Protein AF-G9KHD5-F1 (afdb_monomer_lite)

Structure (mmCIF, N/CA/C/O backbone):
data_AF-G9KHD5-F1
#
_entry.id   AF-G9KHD5-F1
#
loop_
_atom_site.group_PDB
_atom_site.id
_atom_site.type_symbol
_atom_site.label_atom_id
_atom_site.label_alt_id
_atom_site.label_comp_id
_atom_site.label_asym_id
_atom_site.label_entity_id
_atom_site.label_seq_id
_atom_site.pdbx_PDB_ins_code
_atom_site.Cartn_x
_atom_site.Cartn_y
_atom_site.Cartn_z
_atom_site.occupancy
_atom_site.B_iso_or_equiv
_atom_site.auth_seq_id
_atom_site.auth_comp_id
_atom_site.auth_asym_id
_atom_site.auth_atom_id
_atom_site.pdbx_PDB_model_num
ATOM 1 N N . GLY A 1 1 ? 10.283 -9.487 -3.270 1.00 96.19 1 GLY A N 1
ATOM 2 C CA . GLY A 1 1 ? 9.634 -10.809 -3.194 1.00 96.19 1 GLY A CA 1
ATOM 3 C C . GLY A 1 1 ? 9.701 -11.518 -4.535 1.00 96.19 1 GLY A C 1
ATOM 4 O O . GLY A 1 1 ? 10.136 -10.894 -5.499 1.00 96.19 1 GLY A O 1
ATOM 5 N N . PRO A 1 2 ? 9.316 -12.800 -4.598 1.00 97.25 2 PRO A N 1
ATOM 6 C CA . PRO A 1 2 ? 9.224 -13.573 -5.840 1.00 97.25 2 PRO A CA 1
ATOM 7 C C . PRO A 1 2 ? 8.321 -12.907 -6.885 1.00 97.25 2 PRO A C 1
ATOM 9 O O . PRO A 1 2 ? 7.327 -12.264 -6.540 1.00 97.25 2 PRO A O 1
ATOM 12 N N . ARG A 1 3 ? 8.645 -13.079 -8.173 1.00 96.44 3 ARG A N 1
ATOM 13 C CA . ARG A 1 3 ? 7.812 -12.572 -9.282 1.00 96.44 3 ARG A CA 1
ATOM 14 C C . ARG A 1 3 ? 6.460 -13.258 -9.398 1.00 96.44 3 ARG A C 1
ATOM 16 O O . ARG A 1 3 ? 5.532 -12.636 -9.889 1.00 96.44 3 ARG A O 1
ATOM 23 N N . GLN A 1 4 ? 6.342 -14.497 -8.939 1.00 96.75 4 GLN A N 1
ATOM 24 C CA . GLN A 1 4 ? 5.117 -15.287 -9.057 1.00 96.75 4 GLN A CA 1
ATOM 25 C C . GLN A 1 4 ? 3.98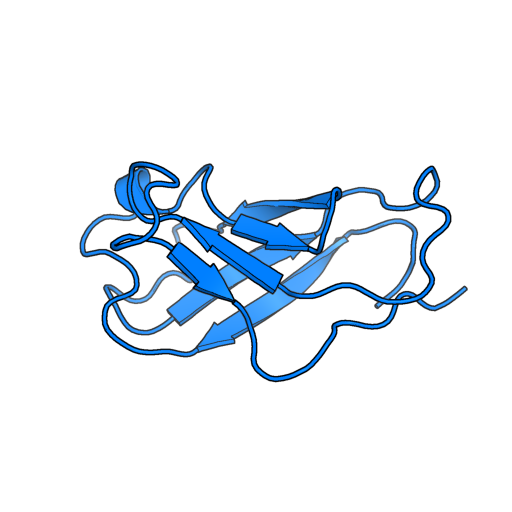9 -14.781 -8.137 1.00 96.75 4 GLN A C 1
ATOM 27 O O . GLN A 1 4 ? 2.860 -15.246 -8.247 1.00 96.75 4 GLN A O 1
ATOM 32 N N . GLY A 1 5 ? 4.274 -13.825 -7.245 1.00 97.12 5 GLY A N 1
ATOM 33 C CA . GLY A 1 5 ? 3.309 -13.305 -6.279 1.00 97.12 5 GLY A CA 1
ATOM 34 C C . GLY A 1 5 ? 3.285 -14.109 -4.979 1.00 97.12 5 GLY A C 1
ATOM 35 O O . GLY A 1 5 ? 4.291 -14.701 -4.582 1.00 97.12 5 GLY A O 1
ATOM 36 N N . GLY A 1 6 ? 2.164 -14.050 -4.260 1.00 97.44 6 GLY A N 1
ATOM 37 C CA . GLY A 1 6 ? 1.946 -14.733 -2.978 1.00 97.44 6 GLY A CA 1
ATOM 38 C C . GLY A 1 6 ? 2.723 -14.135 -1.800 1.00 97.44 6 GLY A C 1
ATOM 39 O O . GLY A 1 6 ? 2.645 -14.620 -0.674 1.00 97.44 6 GLY A O 1
ATOM 40 N N . THR A 1 7 ? 3.493 -13.067 -2.026 1.00 98.12 7 THR A N 1
ATOM 41 C CA . THR A 1 7 ? 4.183 -12.366 -0.939 1.00 98.12 7 THR A CA 1
ATOM 42 C C . THR A 1 7 ? 3.159 -11.609 -0.104 1.00 98.12 7 THR A C 1
ATOM 44 O O . THR A 1 7 ? 2.479 -10.731 -0.637 1.00 98.12 7 THR A O 1
ATOM 47 N N . ARG A 1 8 ? 3.099 -11.884 1.204 1.00 98.31 8 ARG A N 1
ATOM 48 C CA . ARG A 1 8 ? 2.372 -11.035 2.156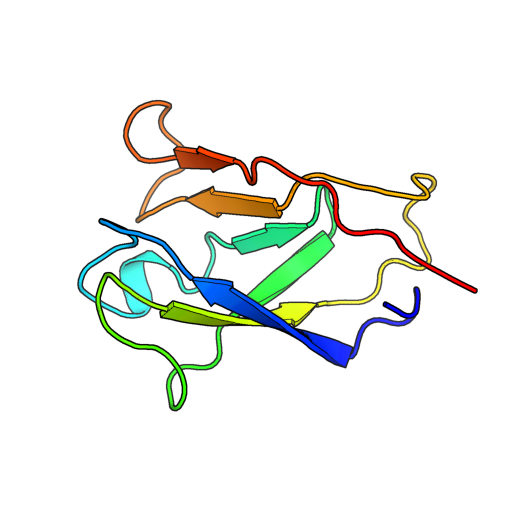 1.00 98.31 8 ARG A CA 1
ATOM 49 C C . ARG A 1 8 ? 3.210 -9.802 2.466 1.00 98.31 8 ARG A C 1
ATOM 51 O O . ARG A 1 8 ? 4.260 -9.890 3.099 1.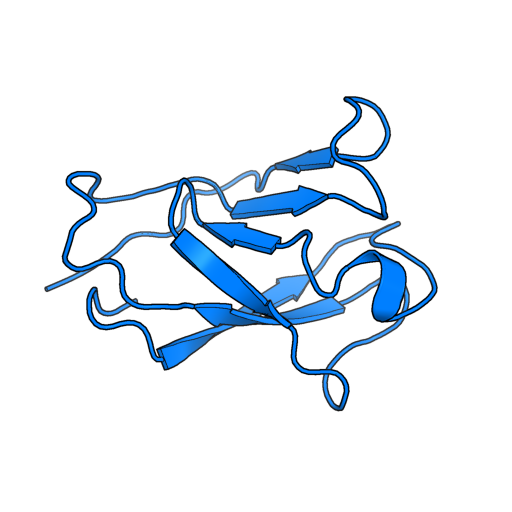00 98.31 8 ARG A O 1
ATOM 58 N N . LEU A 1 9 ? 2.768 -8.665 1.955 1.00 98.50 9 LEU A N 1
ATOM 59 C CA . LEU A 1 9 ? 3.371 -7.364 2.175 1.00 98.50 9 LEU A CA 1
ATOM 60 C C . LEU A 1 9 ? 2.678 -6.686 3.356 1.00 98.50 9 LEU A C 1
ATOM 62 O O . LEU A 1 9 ? 1.470 -6.464 3.317 1.00 98.50 9 LEU A O 1
ATOM 66 N N . THR A 1 10 ? 3.453 -6.315 4.371 1.00 98.56 10 THR A N 1
ATOM 67 C CA . THR A 1 10 ? 2.979 -5.492 5.488 1.00 98.56 10 THR A CA 1
ATOM 68 C C . THR A 1 10 ? 3.326 -4.033 5.221 1.00 98.56 10 THR A C 1
ATOM 70 O O . THR A 1 10 ? 4.500 -3.674 5.119 1.00 98.56 10 THR A O 1
ATOM 73 N N . ILE A 1 11 ? 2.301 -3.195 5.095 1.00 98.56 11 ILE A N 1
ATOM 74 C CA . ILE A 1 11 ? 2.406 -1.751 4.895 1.00 98.56 11 ILE A CA 1
ATOM 75 C C . ILE A 1 11 ? 1.984 -1.080 6.197 1.00 98.56 11 ILE A C 1
ATOM 77 O O . ILE A 1 11 ? 0.846 -1.240 6.626 1.00 98.56 11 ILE A O 1
ATOM 81 N N . THR A 1 12 ? 2.886 -0.320 6.807 1.00 98.31 12 THR A N 1
ATOM 82 C CA . THR A 1 12 ? 2.607 0.494 7.997 1.00 98.31 12 THR A CA 1
ATOM 83 C C . THR A 1 12 ? 2.676 1.969 7.636 1.00 98.31 12 THR A C 1
ATOM 85 O O . THR A 1 12 ? 3.589 2.384 6.915 1.00 98.31 12 THR A O 1
ATOM 88 N N . GLY A 1 13 ? 1.750 2.765 8.152 1.00 97.06 13 GLY A N 1
ATOM 89 C CA . GLY A 1 13 ? 1.698 4.199 7.906 1.00 97.06 13 GLY A CA 1
ATOM 90 C C . GLY A 1 13 ? 0.712 4.896 8.832 1.00 97.06 13 GLY A C 1
ATOM 91 O O . GLY A 1 13 ? 0.323 4.357 9.860 1.00 97.06 13 GLY A O 1
ATOM 92 N N . GLU A 1 14 ? 0.313 6.099 8.444 1.00 96.56 14 GLU A N 1
ATOM 93 C CA . GLU A 1 14 ? -0.687 6.904 9.139 1.00 96.56 14 GLU A CA 1
ATOM 94 C C . GLU A 1 14 ? -1.745 7.378 8.135 1.00 96.56 14 GLU A C 1
ATOM 96 O O . GLU A 1 14 ? -1.445 7.578 6.956 1.00 96.56 14 GLU A O 1
ATOM 101 N N . ASN A 1 15 ? -2.986 7.559 8.594 1.00 95.75 15 ASN A N 1
ATOM 102 C CA . ASN A 1 15 ? -4.112 8.043 7.782 1.00 95.75 15 ASN A CA 1
ATOM 103 C C . ASN A 1 15 ? -4.482 7.147 6.576 1.00 95.75 15 ASN A C 1
ATOM 105 O O . ASN A 1 15 ? -4.963 7.638 5.556 1.00 95.75 15 ASN A O 1
ATOM 109 N N . LEU A 1 16 ? -4.310 5.824 6.686 1.00 92.75 16 LEU A N 1
ATOM 110 C CA . LEU A 1 16 ? -4.499 4.869 5.577 1.00 92.75 16 LEU A CA 1
ATOM 111 C C . LEU A 1 16 ? -5.966 4.493 5.255 1.00 92.75 16 LEU A C 1
ATOM 113 O O . LEU A 1 16 ? -6.194 3.610 4.439 1.00 92.75 16 LEU A O 1
ATOM 117 N N . GLY A 1 17 ? -6.965 5.142 5.857 1.00 94.69 17 GLY A N 1
ATOM 118 C CA . GLY A 1 17 ? -8.395 4.798 5.740 1.00 94.69 17 GLY A CA 1
ATOM 119 C C . GLY A 1 17 ? -8.955 4.239 7.047 1.00 94.69 17 GLY A C 1
ATOM 120 O O . GLY A 1 17 ? -8.194 3.708 7.846 1.00 94.69 17 GLY A O 1
ATOM 121 N N . LEU A 1 18 ? -10.259 4.394 7.297 1.00 97.19 18 LEU A N 1
ATOM 122 C CA . LEU A 1 18 ? -10.894 3.991 8.568 1.00 97.19 18 LEU A CA 1
ATOM 123 C C . LEU A 1 18 ? -11.686 2.685 8.454 1.00 97.19 18 LEU A C 1
ATOM 125 O O . LEU A 1 18 ? -12.025 2.069 9.462 1.00 97.19 18 LEU A O 1
ATOM 129 N N . ARG A 1 19 ? -12.037 2.289 7.230 1.00 98.06 19 ARG A N 1
ATOM 130 C CA . ARG A 1 19 ? -12.757 1.053 6.934 1.00 98.06 19 ARG A CA 1
ATOM 131 C C . ARG A 1 19 ? -11.958 0.230 5.942 1.00 98.06 19 ARG A C 1
ATOM 133 O O . ARG A 1 19 ? -11.289 0.779 5.068 1.00 98.06 19 ARG A O 1
ATOM 140 N N . PHE A 1 20 ? -12.075 -1.089 6.028 1.00 98.38 20 PHE A N 1
ATOM 141 C CA . PHE A 1 20 ? -11.388 -1.982 5.102 1.00 98.38 20 PHE A CA 1
ATOM 142 C C . PHE A 1 20 ? -11.802 -1.730 3.641 1.00 98.38 20 PHE A C 1
ATOM 144 O O . PHE A 1 20 ? -10.972 -1.762 2.731 1.00 98.38 20 PHE A O 1
ATOM 151 N N . GLU A 1 21 ? -13.072 -1.391 3.404 1.00 98.06 21 GLU A N 1
ATOM 152 C CA . GLU A 1 21 ? -13.593 -1.065 2.074 1.00 98.06 21 GLU A CA 1
ATOM 153 C C . GLU A 1 21 ? -12.908 0.148 1.443 1.00 98.06 21 GLU A C 1
ATOM 155 O O . GLU A 1 21 ? -12.843 0.224 0.216 1.00 98.06 21 GLU A O 1
ATOM 160 N N . ASP A 1 22 ? -12.370 1.062 2.257 1.00 97.31 22 ASP A N 1
ATOM 161 C CA . ASP A 1 22 ? -11.642 2.226 1.761 1.00 97.31 22 ASP A CA 1
ATOM 162 C C . ASP A 1 22 ? -10.323 1.810 1.085 1.00 97.31 22 ASP A C 1
ATOM 164 O O . ASP A 1 22 ? -9.857 2.506 0.189 1.00 97.31 22 ASP A O 1
ATOM 168 N N . VAL A 1 23 ? -9.728 0.671 1.464 1.00 97.88 23 VAL A N 1
ATOM 169 C CA . VAL A 1 23 ? -8.406 0.233 0.970 1.00 97.88 23 VAL A CA 1
ATOM 170 C C . VAL A 1 23 ? -8.441 -1.022 0.106 1.00 97.88 23 VAL A C 1
ATOM 172 O O . VAL A 1 23 ? -7.493 -1.270 -0.639 1.00 97.88 23 VAL A O 1
ATOM 175 N N . ARG A 1 24 ? -9.524 -1.809 0.160 1.00 97.44 24 ARG A N 1
ATOM 176 C CA . ARG A 1 24 ? -9.646 -3.149 -0.451 1.00 97.44 24 ARG A CA 1
ATOM 177 C C . ARG A 1 24 ? -9.190 -3.242 -1.914 1.00 97.44 24 ARG A C 1
ATOM 179 O O . ARG A 1 24 ? -8.701 -4.284 -2.331 1.00 97.44 24 ARG A O 1
ATOM 186 N N . LEU A 1 25 ? -9.369 -2.182 -2.703 1.00 96.31 25 LEU A N 1
ATOM 187 C CA . LEU A 1 25 ? -8.996 -2.134 -4.127 1.00 96.31 25 LEU A CA 1
ATOM 188 C C . LEU A 1 25 ? -7.885 -1.116 -4.435 1.00 96.31 25 LEU A C 1
ATOM 190 O O . LEU A 1 25 ? -7.519 -0.934 -5.596 1.00 96.31 25 LEU A O 1
ATOM 194 N N . GLY A 1 26 ? -7.373 -0.436 -3.410 1.00 97.25 26 GLY A N 1
ATOM 195 C CA . GLY A 1 26 ? -6.493 0.720 -3.547 1.00 97.25 26 GLY A CA 1
ATOM 196 C C . GLY A 1 26 ? -5.002 0.411 -3.453 1.00 97.25 26 GLY A C 1
ATOM 197 O O . GLY A 1 26 ? -4.206 1.333 -3.600 1.00 97.25 26 GLY A O 1
ATOM 198 N N . VAL A 1 27 ? -4.604 -0.841 -3.200 1.00 98.50 27 VAL A N 1
ATOM 199 C CA . VAL A 1 27 ? -3.196 -1.193 -2.956 1.00 98.50 27 VAL A CA 1
ATOM 200 C C . VAL A 1 27 ? -2.550 -1.824 -4.185 1.00 98.50 27 VAL A C 1
ATOM 202 O O . VAL A 1 27 ? -3.039 -2.810 -4.746 1.00 98.50 27 VAL A O 1
ATOM 205 N N . ARG A 1 28 ? -1.414 -1.266 -4.610 1.00 98.38 28 ARG A N 1
ATOM 206 C CA . ARG A 1 28 ? -0.650 -1.748 -5.769 1.00 98.38 28 ARG A CA 1
ATOM 207 C C . ARG A 1 28 ? 0.848 -1.718 -5.507 1.00 98.38 28 ARG A C 1
ATOM 209 O O . ARG A 1 28 ? 1.352 -0.869 -4.781 1.00 98.38 28 ARG A O 1
ATOM 216 N N . VAL A 1 29 ? 1.576 -2.607 -6.176 1.00 98.38 29 VAL A N 1
ATOM 217 C CA . VAL A 1 29 ? 3.039 -2.559 -6.288 1.00 98.38 29 VAL A CA 1
ATOM 218 C C . VAL A 1 29 ? 3.378 -2.257 -7.745 1.00 98.38 29 VAL A C 1
ATOM 220 O O . VAL A 1 29 ? 3.398 -3.137 -8.610 1.00 98.38 29 VAL A O 1
ATOM 223 N N . GLY A 1 30 ? 3.552 -0.972 -8.055 1.00 96.94 30 GLY A N 1
ATOM 224 C CA . GLY A 1 30 ? 3.568 -0.473 -9.428 1.00 96.94 30 GLY A CA 1
ATOM 225 C C . GLY A 1 30 ? 2.282 -0.839 -10.169 1.00 96.94 30 GLY A C 1
ATOM 226 O O . GLY A 1 30 ? 1.207 -0.330 -9.872 1.00 96.94 30 GLY A O 1
ATOM 227 N N . LYS A 1 31 ? 2.383 -1.735 -11.158 1.00 96.25 31 LYS A N 1
ATOM 228 C CA . LYS A 1 31 ? 1.218 -2.204 -11.932 1.00 96.25 31 LYS A CA 1
ATOM 229 C C . LYS A 1 31 ? 0.555 -3.454 -11.347 1.00 96.25 31 LYS A C 1
ATOM 231 O O . LYS A 1 31 ? -0.575 -3.753 -11.736 1.00 96.25 31 LYS A O 1
ATOM 236 N N . VAL A 1 32 ? 1.221 -4.143 -10.421 1.00 98.06 32 VAL A N 1
ATOM 237 C CA . VAL A 1 32 ? 0.756 -5.394 -9.807 1.00 98.06 32 VAL A CA 1
ATOM 238 C C . VAL A 1 32 ? -0.280 -5.077 -8.736 1.00 98.06 32 VAL A C 1
ATOM 240 O O . VAL A 1 32 ? -0.058 -4.201 -7.901 1.00 98.06 32 VAL A O 1
ATOM 243 N N . LEU A 1 33 ? -1.415 -5.767 -8.771 1.00 98.19 33 LEU A N 1
ATOM 244 C CA . LEU A 1 33 ? -2.451 -5.637 -7.750 1.00 98.19 33 LEU A CA 1
ATOM 245 C C . LEU A 1 33 ? -1.994 -6.328 -6.457 1.00 98.19 33 LEU A C 1
ATOM 247 O O . LEU A 1 33 ? -1.418 -7.414 -6.516 1.00 98.19 33 LEU A O 1
ATOM 251 N N . CYS A 1 34 ? -2.242 -5.700 -5.309 1.00 98.62 34 CYS A N 1
ATOM 252 C CA . CYS A 1 34 ? -2.047 -6.317 -4.002 1.00 98.62 34 CYS A CA 1
ATOM 253 C C . CYS A 1 34 ? -3.403 -6.408 -3.309 1.00 98.62 34 CYS A C 1
ATOM 255 O O . CYS A 1 34 ? -4.052 -5.382 -3.129 1.00 98.62 34 CYS A O 1
ATOM 257 N N . SER A 1 35 ? -3.837 -7.609 -2.940 1.00 98.62 35 SER A N 1
ATOM 258 C CA . SER A 1 35 ? -5.147 -7.845 -2.328 1.00 98.62 35 SER A CA 1
ATOM 259 C C . SER A 1 35 ? -5.041 -7.733 -0.805 1.00 98.62 35 SER A C 1
ATOM 261 O O . SER A 1 35 ? -4.406 -8.597 -0.197 1.00 98.62 35 SER A O 1
ATOM 263 N N . PRO A 1 36 ? -5.607 -6.696 -0.160 1.00 98.62 36 PRO A N 1
ATOM 264 C CA . PRO A 1 36 ? -5.571 -6.560 1.293 1.00 98.62 36 PRO A CA 1
ATOM 265 C C . PRO A 1 36 ? -6.299 -7.705 2.000 1.00 98.62 36 PRO A C 1
ATOM 267 O O . PRO A 1 36 ? -7.276 -8.244 1.481 1.00 98.62 36 PRO A O 1
ATOM 270 N N . VAL A 1 37 ? -5.840 -8.052 3.199 1.00 98.62 37 VAL A N 1
ATOM 271 C CA . VAL A 1 37 ? -6.393 -9.128 4.024 1.00 98.62 37 VAL A CA 1
ATOM 272 C C . VAL A 1 37 ? -7.112 -8.520 5.220 1.00 98.62 37 VAL A C 1
ATOM 274 O O . VAL A 1 37 ? -6.485 -7.949 6.108 1.00 98.62 37 VAL A O 1
ATOM 277 N N . GLU A 1 38 ? -8.439 -8.636 5.227 1.00 98.50 38 GLU A N 1
ATOM 278 C CA . GLU A 1 38 ? -9.319 -7.949 6.180 1.00 98.50 38 GLU A CA 1
ATOM 279 C C . GLU A 1 38 ? -9.014 -8.291 7.641 1.00 98.50 38 GLU A C 1
ATOM 281 O O . GLU A 1 38 ? -8.946 -7.400 8.481 1.00 98.50 38 GLU A O 1
ATOM 286 N N . SER A 1 39 ? -8.731 -9.561 7.941 1.00 98.56 39 SER A N 1
ATOM 287 C CA . SER A 1 39 ? -8.420 -10.017 9.302 1.00 98.56 39 SER A CA 1
ATOM 288 C C . SER A 1 39 ? -7.095 -9.486 9.864 1.00 98.56 39 SER A C 1
ATOM 290 O O . SER A 1 39 ? -6.844 -9.636 11.055 1.00 98.56 39 SER A O 1
ATOM 292 N N . GLU A 1 40 ? -6.228 -8.916 9.024 1.00 98.69 40 GLU A N 1
ATOM 293 C CA . GLU A 1 40 ? -4.898 -8.404 9.400 1.00 98.69 40 GLU A CA 1
ATOM 294 C C . GLU A 1 40 ? -4.758 -6.890 9.173 1.00 98.69 40 GLU A C 1
ATOM 296 O O . GLU A 1 40 ? -3.680 -6.311 9.346 1.00 98.69 40 GLU A O 1
ATOM 301 N N . TYR A 1 41 ? -5.856 -6.242 8.787 1.00 98.62 41 TYR A N 1
ATOM 302 C CA . TYR A 1 41 ? -5.950 -4.800 8.662 1.00 98.62 41 TYR A CA 1
ATOM 303 C C . TYR A 1 41 ? -6.104 -4.147 10.040 1.00 98.62 41 TYR A C 1
ATOM 305 O O . TYR A 1 41 ? -6.930 -4.562 10.852 1.00 98.62 41 TYR A O 1
ATOM 313 N N . ILE A 1 42 ? -5.331 -3.088 10.282 1.00 98.56 42 ILE A N 1
ATOM 314 C CA . ILE A 1 42 ? -5.465 -2.231 11.462 1.00 98.56 42 ILE A CA 1
ATOM 315 C C . ILE A 1 42 ? -5.843 -0.842 10.962 1.00 98.56 42 ILE A C 1
ATOM 317 O O . ILE A 1 42 ? -5.093 -0.224 10.202 1.00 98.56 42 ILE A O 1
ATOM 321 N N . SER A 1 43 ? -7.022 -0.374 11.379 1.00 98.25 43 SER A N 1
ATOM 322 C CA . SER A 1 43 ? -7.616 0.889 10.933 1.00 98.25 43 SER A CA 1
ATOM 323 C C . SER A 1 43 ? -6.606 2.035 10.949 1.00 98.25 43 SER A C 1
ATOM 325 O O . SER A 1 43 ? -6.015 2.319 11.982 1.00 98.25 43 SER A O 1
ATOM 327 N N . ALA A 1 44 ? -6.448 2.704 9.806 1.00 97.12 44 ALA A N 1
ATOM 328 C CA . ALA A 1 44 ? -5.559 3.842 9.556 1.00 97.12 44 ALA A CA 1
ATOM 329 C C . ALA A 1 44 ? -4.051 3.641 9.820 1.00 97.12 44 ALA A C 1
ATOM 331 O O . ALA A 1 44 ? -3.291 4.576 9.564 1.00 97.12 44 ALA A O 1
ATOM 332 N N . GLU A 1 45 ? -3.615 2.451 10.243 1.00 98.12 45 GLU A N 1
ATOM 333 C CA . GLU A 1 45 ? -2.246 2.185 10.709 1.00 98.12 45 GLU A CA 1
ATOM 334 C C . GLU A 1 45 ? -1.523 1.120 9.876 1.00 98.12 45 GLU A C 1
ATOM 336 O O . GLU A 1 45 ? -0.355 1.290 9.515 1.00 98.12 45 GLU A O 1
ATOM 341 N N . GLN A 1 46 ? -2.200 0.013 9.547 1.00 98.62 46 GLN A N 1
ATOM 342 C CA . GLN A 1 46 ? -1.566 -1.127 8.888 1.00 98.62 46 GLN A CA 1
ATOM 343 C C . GLN A 1 46 ? -2.469 -1.783 7.850 1.00 98.62 46 GLN A C 1
ATOM 345 O O . GLN A 1 46 ? -3.631 -2.092 8.104 1.00 98.62 46 GLN A O 1
ATOM 350 N N . ILE A 1 47 ? -1.878 -2.106 6.701 1.00 98.75 47 ILE A N 1
ATOM 351 C CA . ILE A 1 47 ? -2.482 -2.949 5.676 1.00 98.75 47 ILE A CA 1
ATOM 352 C C . ILE A 1 47 ? -1.550 -4.130 5.421 1.00 98.75 47 ILE A C 1
ATOM 354 O O . ILE A 1 47 ? -0.416 -3.945 4.981 1.00 98.75 47 ILE A O 1
ATOM 358 N N . VAL A 1 48 ? -2.033 -5.349 5.649 1.00 98.81 48 VAL A N 1
ATOM 359 C CA . VAL A 1 48 ? -1.393 -6.550 5.102 1.00 98.81 48 VAL A CA 1
ATOM 360 C C . VAL A 1 48 ? -2.078 -6.889 3.787 1.00 98.81 48 VAL A C 1
ATOM 362 O O . VAL A 1 48 ? -3.303 -6.977 3.741 1.00 98.81 48 VAL A O 1
ATOM 365 N N . CYS A 1 49 ? -1.312 -7.065 2.712 1.00 98.69 49 CYS A N 1
ATOM 366 C CA . CYS A 1 49 ? -1.850 -7.442 1.408 1.00 98.69 49 CYS A CA 1
ATOM 367 C C . CYS A 1 49 ? -1.027 -8.547 0.745 1.00 98.69 49 CYS A C 1
ATOM 369 O O . CYS A 1 49 ? 0.181 -8.650 0.945 1.00 98.69 49 CYS A O 1
ATOM 371 N N . GLU A 1 50 ? -1.680 -9.384 -0.052 1.00 98.75 50 GLU A N 1
ATOM 372 C CA . GLU A 1 50 ? -1.022 -10.407 -0.857 1.00 98.75 50 GLU A CA 1
ATOM 373 C C . GLU A 1 50 ? -0.742 -9.871 -2.263 1.00 98.75 50 GLU A C 1
ATOM 375 O O . GLU A 1 50 ? -1.656 -9.455 -2.979 1.00 98.75 50 GLU A O 1
ATOM 380 N N . ILE A 1 51 ? 0.531 -9.856 -2.656 1.00 98.44 51 ILE A N 1
ATOM 381 C CA . ILE A 1 51 ? 0.954 -9.386 -3.979 1.00 98.44 51 ILE A CA 1
ATOM 382 C C . ILE A 1 51 ? 0.573 -10.431 -5.034 1.00 98.44 51 ILE A C 1
ATOM 384 O O . ILE A 1 51 ? 0.947 -11.597 -4.912 1.00 98.44 51 ILE A O 1
ATOM 388 N N . GLY A 1 52 ? -0.123 -10.005 -6.091 1.00 98.38 52 GLY A N 1
ATOM 389 C CA . GLY A 1 52 ? -0.465 -10.861 -7.229 1.00 98.38 52 GLY A CA 1
ATOM 390 C C . GLY A 1 52 ? 0.729 -11.225 -8.123 1.00 98.38 52 GLY A C 1
ATOM 391 O O . GLY A 1 52 ? 1.868 -10.825 -7.882 1.00 98.38 52 GLY A O 1
ATOM 392 N N . ASP A 1 53 ? 0.461 -11.973 -9.192 1.00 97.62 53 ASP A N 1
ATOM 393 C CA . ASP A 1 53 ? 1.489 -12.386 -10.151 1.00 97.62 53 ASP A CA 1
ATOM 394 C C . ASP A 1 53 ? 2.092 -11.181 -10.903 1.00 97.62 53 ASP A C 1
ATOM 396 O O . ASP A 1 53 ? 1.396 -10.398 -11.558 1.00 97.62 53 ASP A O 1
ATOM 400 N N . ALA A 1 54 ? 3.414 -11.045 -10.817 1.00 97.25 54 ALA A N 1
ATOM 401 C CA . ALA A 1 54 ? 4.218 -10.012 -11.458 1.00 97.25 54 ALA A CA 1
ATOM 402 C C . ALA A 1 54 ? 5.048 -10.552 -12.638 1.00 97.25 54 ALA A C 1
ATOM 404 O O . ALA A 1 54 ? 5.906 -9.836 -13.159 1.00 97.25 54 ALA A O 1
ATOM 405 N N . SER A 1 55 ? 4.813 -11.787 -13.093 1.00 94.94 55 SER A N 1
ATOM 406 C CA . SER A 1 55 ? 5.596 -12.445 -14.153 1.00 94.94 55 SER A CA 1
ATOM 407 C C . SER A 1 55 ? 5.562 -11.693 -15.487 1.00 94.94 55 SER A C 1
ATOM 409 O O . SER A 1 55 ? 6.532 -11.708 -16.241 1.00 94.94 55 SER A O 1
ATOM 411 N N . THR A 1 56 ? 4.470 -10.977 -15.768 1.00 94.56 56 THR A N 1
ATOM 412 C CA . THR A 1 56 ? 4.319 -10.146 -16.977 1.00 94.56 56 THR A CA 1
ATOM 413 C C . THR A 1 56 ? 4.924 -8.742 -16.833 1.00 94.56 56 THR A C 1
ATOM 415 O O . THR A 1 56 ? 5.016 -7.989 -17.808 1.00 94.56 56 THR A O 1
ATOM 418 N N . VAL A 1 57 ? 5.361 -8.361 -15.627 1.00 93.94 57 VAL A N 1
ATOM 4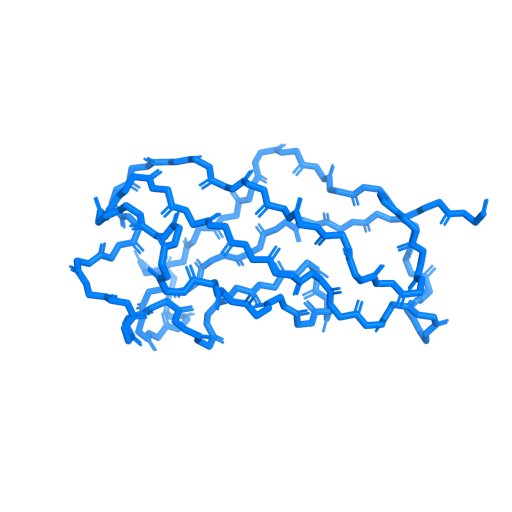19 C CA . VAL A 1 57 ? 5.919 -7.039 -15.341 1.00 93.94 57 VAL A CA 1
ATOM 420 C C . VAL A 1 57 ? 7.415 -7.019 -15.637 1.00 93.94 57 VAL A C 1
ATOM 422 O O . VAL A 1 57 ? 8.215 -7.701 -15.003 1.00 93.94 57 VAL A O 1
ATOM 425 N N . ARG A 1 58 ? 7.804 -6.153 -16.582 1.00 93.00 58 ARG A N 1
ATOM 426 C CA . ARG A 1 58 ? 9.209 -5.943 -16.975 1.00 93.00 58 ARG A CA 1
AT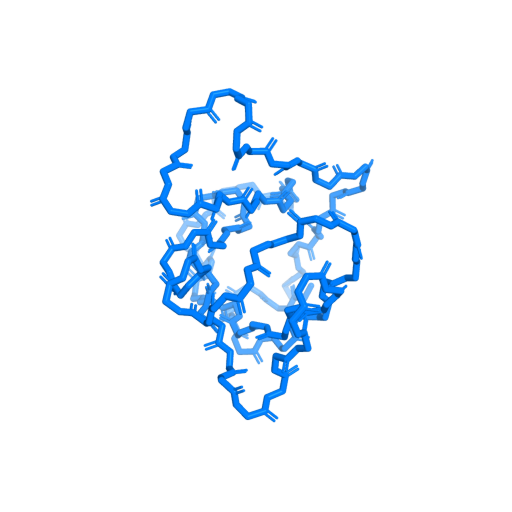OM 427 C C . ARG A 1 58 ? 10.066 -5.279 -15.897 1.00 93.00 58 ARG A C 1
ATOM 429 O O . ARG A 1 58 ? 11.277 -5.457 -15.891 1.00 93.00 58 ARG A O 1
ATOM 436 N N . ALA A 1 59 ? 9.462 -4.477 -15.021 1.00 94.81 59 ALA A N 1
ATOM 437 C CA . ALA A 1 59 ? 10.200 -3.781 -13.974 1.00 94.81 59 ALA A CA 1
ATOM 438 C C . ALA A 1 59 ? 10.783 -4.778 -12.955 1.00 94.81 59 ALA A C 1
ATOM 440 O O . ALA A 1 59 ? 10.155 -5.781 -12.610 1.00 94.81 59 ALA A O 1
ATOM 441 N N . HIS A 1 60 ? 11.994 -4.497 -12.476 1.00 95.56 60 HIS A N 1
ATOM 442 C CA . HIS A 1 60 ? 12.622 -5.253 -11.389 1.00 95.56 60 HIS A CA 1
ATOM 443 C C . HIS A 1 60 ? 12.214 -4.723 -10.018 1.00 95.56 60 HIS A C 1
ATOM 445 O O . HIS A 1 60 ? 12.243 -5.464 -9.046 1.00 95.56 60 HIS A O 1
ATOM 451 N N . ASP A 1 61 ? 11.795 -3.467 -9.935 1.00 97.44 61 ASP A N 1
ATOM 452 C CA . ASP A 1 61 ? 11.323 -2.841 -8.715 1.00 97.44 61 ASP A CA 1
ATOM 453 C C . ASP A 1 61 ? 10.203 -1.831 -9.005 1.00 97.44 61 ASP A C 1
ATOM 455 O O . ASP A 1 61 ? 10.032 -1.335 -10.122 1.00 97.44 61 ASP A O 1
ATOM 459 N N . ALA A 1 62 ? 9.387 -1.546 -7.995 1.00 98.12 62 ALA A N 1
ATOM 460 C CA . ALA A 1 62 ? 8.300 -0.584 -8.103 1.00 98.12 62 ALA A CA 1
ATOM 461 C C . ALA A 1 62 ? 7.964 0.043 -6.749 1.00 98.12 62 ALA A C 1
ATOM 463 O O . ALA A 1 62 ? 8.218 -0.540 -5.699 1.00 98.12 62 ALA A O 1
ATOM 464 N N . LEU A 1 63 ? 7.381 1.241 -6.773 1.00 98.44 63 LEU A N 1
ATOM 465 C CA . LEU A 1 63 ? 6.811 1.850 -5.572 1.00 98.44 63 LEU A CA 1
ATOM 466 C C . LEU A 1 63 ? 5.521 1.127 -5.178 1.00 98.44 63 LEU A C 1
ATOM 468 O O . LEU A 1 63 ? 4.798 0.621 -6.040 1.00 98.44 63 LEU A O 1
ATOM 472 N N . VAL A 1 64 ? 5.242 1.105 -3.880 1.00 98.56 64 VAL A N 1
ATOM 473 C CA . VAL A 1 64 ? 3.944 0.700 -3.347 1.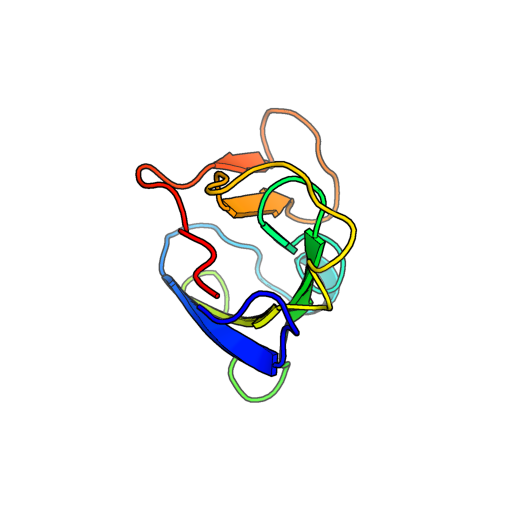00 98.56 64 VAL A CA 1
ATOM 474 C C . VAL A 1 64 ? 3.050 1.933 -3.346 1.00 98.56 64 VAL A C 1
ATOM 476 O O . VAL A 1 64 ? 3.455 2.996 -2.879 1.00 98.56 64 VAL A O 1
ATOM 479 N N . GLU A 1 65 ? 1.857 1.793 -3.902 1.00 98.50 65 GLU A N 1
ATOM 480 C CA . GLU A 1 65 ? 0.830 2.827 -3.955 1.00 98.50 65 GLU A CA 1
ATOM 481 C C . GLU A 1 65 ? -0.359 2.375 -3.109 1.00 98.50 65 GLU A C 1
ATOM 483 O O . GLU A 1 65 ? -0.785 1.221 -3.200 1.00 98.50 65 GLU A O 1
ATOM 488 N N . VAL A 1 66 ? -0.874 3.288 -2.287 1.00 98.44 66 VAL A N 1
ATOM 489 C CA . VAL A 1 66 ? -2.113 3.104 -1.528 1.00 98.44 66 VAL A CA 1
ATOM 490 C C . VAL A 1 66 ? -3.044 4.260 -1.866 1.00 98.44 66 VAL A C 1
ATOM 492 O O . VAL A 1 66 ? -2.702 5.419 -1.632 1.00 98.44 66 VAL A O 1
ATOM 495 N N . CYS A 1 67 ? -4.214 3.941 -2.409 1.00 98.12 67 CYS A N 1
ATOM 496 C CA . CYS A 1 67 ? -5.325 4.871 -2.574 1.00 98.12 67 CYS A CA 1
ATOM 497 C C . CYS A 1 67 ? -6.408 4.584 -1.532 1.00 98.12 67 CYS A C 1
ATOM 499 O O . CYS A 1 67 ? -6.820 3.434 -1.373 1.00 98.12 67 CYS A O 1
ATOM 501 N N . VAL A 1 68 ? -6.898 5.626 -0.866 1.00 96.94 68 VAL A N 1
ATOM 502 C CA . VAL A 1 68 ? -7.998 5.539 0.099 1.00 96.94 68 VAL A CA 1
ATOM 503 C C . VAL A 1 68 ? -9.285 5.976 -0.599 1.00 96.94 68 VAL A C 1
ATOM 505 O O . VAL A 1 68 ? -9.470 7.155 -0.881 1.00 96.94 68 VAL A O 1
ATOM 508 N N . ARG A 1 69 ? -10.195 5.030 -0.857 1.00 92.88 69 ARG A N 1
ATOM 509 C CA . ARG A 1 69 ? -11.465 5.166 -1.605 1.00 92.88 69 ARG A CA 1
ATOM 510 C C . ARG A 1 69 ? -11.269 5.487 -3.084 1.00 92.88 69 ARG A C 1
ATOM 512 O O . ARG A 1 69 ? -11.668 4.696 -3.935 1.00 92.88 69 ARG A O 1
ATOM 519 N N . ASP A 1 70 ? -10.647 6.622 -3.381 1.00 92.69 70 ASP A N 1
ATOM 520 C CA . ASP A 1 70 ? -10.276 7.055 -4.722 1.00 92.69 70 ASP A CA 1
ATOM 521 C C . ASP A 1 70 ? -8.779 7.376 -4.810 1.00 92.69 70 ASP A C 1
ATOM 523 O O . ASP A 1 70 ? -8.097 7.601 -3.814 1.00 92.69 70 ASP A O 1
ATOM 527 N N . CYS A 1 71 ? -8.246 7.361 -6.031 1.00 94.88 71 CYS A N 1
ATOM 528 C CA . CYS A 1 71 ? -6.844 7.690 -6.290 1.00 94.88 71 CYS A CA 1
ATOM 529 C C . CYS A 1 71 ? -6.643 9.182 -6.597 1.00 94.88 71 CYS A C 1
ATOM 531 O O . CYS A 1 71 ? -5.775 9.536 -7.403 1.00 94.88 71 CYS A O 1
ATOM 533 N N . SER A 1 72 ? -7.448 10.074 -6.009 1.00 95.56 72 SER A N 1
ATOM 534 C CA . SER A 1 72 ? -7.171 11.505 -6.114 1.00 95.56 72 SER A CA 1
ATOM 535 C C . SER A 1 72 ? -5.839 11.843 -5.427 1.00 95.56 72 SER A C 1
ATOM 537 O O . SER A 1 72 ? -5.405 11.144 -4.508 1.00 95.56 72 SER A O 1
ATOM 539 N N . PRO A 1 73 ? -5.152 12.922 -5.843 1.00 94.75 73 PRO A N 1
ATOM 540 C CA . PRO A 1 73 ? -3.827 13.250 -5.318 1.00 94.75 73 PRO A CA 1
ATOM 541 C C . PRO A 1 73 ? -3.760 13.414 -3.794 1.00 94.75 73 PRO A C 1
ATOM 543 O O . PRO A 1 73 ? -2.712 13.150 -3.215 1.00 94.75 73 PRO A O 1
ATOM 546 N N . HIS A 1 74 ? -4.857 13.833 -3.153 1.00 94.06 74 HIS A N 1
ATOM 547 C CA . HIS A 1 74 ? -4.930 14.031 -1.702 1.00 94.06 74 HIS A CA 1
ATOM 548 C C . HIS A 1 74 ? -5.199 12.741 -0.913 1.00 94.06 74 HIS A C 1
ATOM 550 O O . HIS A 1 74 ? -4.878 12.695 0.270 1.00 94.06 74 HIS A O 1
ATOM 556 N N . TYR A 1 75 ? -5.743 11.702 -1.554 1.00 96.19 75 TYR A N 1
ATOM 557 C CA . TYR A 1 75 ? -6.047 10.402 -0.937 1.00 96.19 75 TYR A CA 1
ATOM 558 C C . TYR A 1 75 ? -5.114 9.287 -1.421 1.00 96.19 75 TYR A C 1
ATOM 560 O O . TYR A 1 75 ? -5.440 8.101 -1.352 1.00 96.19 75 TYR A O 1
ATOM 568 N N . ARG A 1 76 ? -3.929 9.668 -1.904 1.00 97.62 76 ARG A N 1
ATOM 569 C CA . ARG A 1 76 ? -2.928 8.751 -2.436 1.00 97.62 76 ARG A CA 1
ATOM 570 C C . ARG A 1 76 ? -1.605 8.884 -1.697 1.00 97.62 76 ARG A C 1
ATOM 572 O O . ARG A 1 76 ? -1.039 9.972 -1.617 1.00 97.62 76 ARG A O 1
ATOM 579 N N . ALA A 1 77 ? -1.062 7.752 -1.269 1.00 97.94 77 ALA A N 1
ATOM 580 C CA . ALA A 1 77 ? 0.276 7.639 -0.711 1.00 97.94 77 ALA A CA 1
ATOM 581 C C . ALA A 1 77 ? 1.179 6.791 -1.616 1.00 97.94 77 ALA A C 1
ATOM 583 O O . ALA A 1 77 ? 0.738 5.827 -2.245 1.00 97.94 77 ALA A O 1
ATOM 584 N N . LEU A 1 78 ? 2.463 7.148 -1.654 1.00 98.25 78 LEU A N 1
ATOM 585 C CA . LEU A 1 78 ? 3.518 6.376 -2.303 1.00 98.25 78 LEU A CA 1
ATOM 586 C C . LEU A 1 78 ? 4.577 6.019 -1.269 1.00 98.25 78 LEU A C 1
ATOM 588 O O . LEU A 1 78 ? 4.953 6.851 -0.442 1.00 98.25 78 LEU A O 1
ATOM 592 N N . SER A 1 79 ? 5.083 4.792 -1.327 1.00 98.31 79 SER A N 1
ATOM 593 C CA . SER A 1 79 ? 6.132 4.359 -0.415 1.00 98.31 79 SER A CA 1
ATOM 594 C C . SER A 1 79 ? 7.432 5.149 -0.630 1.00 98.31 79 SER A C 1
ATOM 596 O O . SER A 1 79 ? 7.807 5.438 -1.766 1.00 98.31 79 SER A O 1
ATOM 598 N N . PRO A 1 80 ? 8.198 5.445 0.435 1.00 97.50 80 PRO A N 1
ATOM 599 C CA . PRO A 1 80 ? 9.498 6.110 0.303 1.00 97.50 80 PRO A CA 1
ATOM 600 C C . PRO A 1 80 ? 10.575 5.187 -0.290 1.00 97.50 80 PRO A C 1
ATOM 602 O O . PRO A 1 80 ? 11.598 5.650 -0.790 1.00 97.50 80 PRO A O 1
ATOM 605 N N . LYS A 1 81 ? 10.360 3.867 -0.226 1.00 96.06 81 LYS A N 1
ATOM 606 C CA . LYS A 1 81 ? 11.248 2.835 -0.770 1.00 96.06 81 LYS A CA 1
ATOM 607 C C . LYS A 1 81 ? 10.502 1.962 -1.768 1.00 96.06 81 LYS A C 1
ATOM 609 O O . LYS A 1 81 ? 9.295 1.763 -1.650 1.00 96.06 81 LYS A O 1
ATOM 614 N N . ARG A 1 82 ? 11.236 1.424 -2.737 1.00 98.06 82 ARG A N 1
ATOM 615 C CA . ARG A 1 82 ? 10.710 0.504 -3.750 1.00 98.06 82 ARG A CA 1
ATOM 616 C C . ARG A 1 82 ? 10.696 -0.928 -3.222 1.00 98.06 82 ARG A C 1
ATOM 618 O O . ARG A 1 82 ? 11.579 -1.325 -2.468 1.00 98.06 82 ARG A O 1
ATOM 625 N N . PHE A 1 83 ? 9.706 -1.696 -3.653 1.00 98.25 83 PHE A N 1
ATOM 626 C CA . PHE A 1 83 ? 9.679 -3.144 -3.527 1.00 98.25 83 PHE A CA 1
ATOM 627 C C . PHE A 1 83 ? 10.409 -3.766 -4.717 1.00 98.25 83 PHE A C 1
ATOM 629 O O . PHE A 1 83 ? 10.119 -3.421 -5.862 1.00 98.25 83 PHE A O 1
ATOM 636 N N . THR A 1 84 ? 11.315 -4.705 -4.453 1.00 98.19 84 THR A N 1
ATOM 637 C CA . THR A 1 84 ? 12.100 -5.389 -5.489 1.00 98.19 84 THR A CA 1
ATOM 638 C C . THR A 1 84 ? 11.544 -6.781 -5.759 1.00 98.19 84 THR A C 1
ATOM 640 O O . THR A 1 84 ? 11.367 -7.582 -4.836 1.00 98.19 84 THR A O 1
ATOM 643 N N . PHE A 1 85 ? 11.308 -7.087 -7.030 1.00 97.19 85 PHE A N 1
ATOM 644 C CA . PHE A 1 85 ? 10.980 -8.414 -7.527 1.00 97.19 85 PHE A CA 1
ATOM 645 C C . PHE A 1 85 ? 12.255 -9.197 -7.840 1.00 97.19 85 PHE A C 1
ATOM 647 O O . PHE A 1 85 ? 13.103 -8.746 -8.613 1.00 97.19 85 PHE A O 1
ATOM 654 N N . VAL A 1 86 ? 12.369 -10.387 -7.260 1.00 93.44 86 VAL A N 1
ATOM 655 C CA . VAL A 1 86 ? 13.482 -11.317 -7.482 1.00 93.44 86 VAL A CA 1
ATOM 656 C C . VAL A 1 86 ? 12.984 -12.565 -8.207 1.00 93.44 86 VAL A C 1
ATOM 658 O O . VAL A 1 86 ? 11.803 -12.911 -8.122 1.00 93.44 86 VAL A O 1
ATOM 661 N N . THR A 1 87 ? 13.881 -13.177 -8.974 1.00 80.12 87 THR A N 1
ATOM 662 C CA . THR A 1 87 ? 13.676 -14.442 -9.696 1.00 80.12 87 THR A CA 1
ATOM 663 C C . THR A 1 87 ? 14.239 -15.600 -8.907 1.00 80.12 87 THR A C 1
ATOM 665 O O . THR A 1 87 ? 15.367 -15.419 -8.396 1.00 80.12 87 THR A O 1
#

Sequence (87 aa):
GPRQGGTRLTITGENLGLRFEDVRLGVRVGKVLCSPVESEYISAEQIVCEIGDASTVRAHDALVEVCVRDCSPHYRALSPKRFTFVT

Secondary structure (DSSP, 8-state):
-BTT---EEEEE-SS--SSHHHHTTTEEETTEEEEE-GGG-BTTTEEEEEE---TT---SEEEEEEEBSB--GGGEEEEEEEEEPB-

Foldseek 3Di:
DAQQWQDWDKDFDAQQAADCLQFQFFKDQAPWTWGWDRVPDDGRTITTTTTHHRVVPPDQKGWIKTAGNDCDVVRIDTDPDIDGHDD

Organism: Mustela putorius furo (NCBI:txid9669)

InterPro domains:
  IPR002909 IPT domain [PF01833] (2-85)
  IPR002909 IPT domain [SM00429] (1-86)
  IPR013783 Immunoglobulin-like fold [G3DSA:2.60.40.10] (1-87)
  IPR014756 Immunoglobulin E-set [SSF81296] (1-86)
  IPR031148 Plexin family [PTHR22625] (1-86)

pLDDT: mean 97.02, std 2.44, range [80.12, 98.81]

Radius of gyration: 12.19 Å; chains: 1; bounding box: 27×29×28 Å